Protein AF-A0A1X7TWI1-F1 (afdb_monomer)

Mean predicted aligned error: 17.38 Å

Foldseek 3Di:
DPDDDDDDDDDDDPVCPQADPQDVVCCVVVVDHDPDHDDPDPDPVVVCVVVCVVCVVQQFPCVCLVVLVPDPDDPVSSVVVNVVSSVVRGPDDPVRVVCVVVVHDPDDDPDDDFDWPPDDPVPDDDPDPDDPVVVVVVCVVDVVDDDPPDDPDTDGD

Secondary structure (DSSP, 8-state):
-PPP---------TTTTT---S-HHHHHHH-S----------SHHHHHHHHHHHTTS-----TTHHHHHHSSS-HHHHHHHHHHHHHHHS---HHHHHHHHHT--S---SS--PPP--S-TTT-----SS-HHHHHHHHHH-TT------TT-----

Solvent-accessible surface area (backbone atoms only — not comparable to full-atom values): 10585 Å² total; per-residue (Å²): 133,84,81,79,84,77,84,79,81,80,83,73,52,90,87,41,75,80,53,62,72,70,41,63,69,57,38,68,74,68,72,51,78,59,98,61,74,83,76,92,68,89,46,72,68,50,53,52,52,52,49,52,60,74,42,57,84,62,73,44,79,57,86,60,51,64,56,53,69,70,44,91,65,58,68,68,61,36,53,50,51,52,52,51,49,59,60,72,21,48,98,63,54,74,67,59,49,51,30,59,76,73,67,46,74,94,73,78,71,98,62,88,81,68,81,69,85,81,59,57,80,95,68,55,79,77,88,62,96,58,58,68,71,59,53,53,50,49,42,72,75,35,84,85,60,71,79,81,82,48,98,82,68,79,71,83,114

Sequence (157 aa):
MKAEKRIHYFKQSEEEVRVNDYNPLLLLLWKANIDVSFTSECSLALANYVSGYVTKAERGHMQDLWQDILDDRGIYSKLFRIGIRCLDSQPIGLYETCDILLGEPLCRKSREVAWINVEMPHKKKQNLTKKLSEVEEIAANDPSIENFFEEGFVTHF

pLDDT: mean 75.16, std 11.56, range [40.81, 94.0]

Radius of gyration: 29.22 Å; Cα contacts (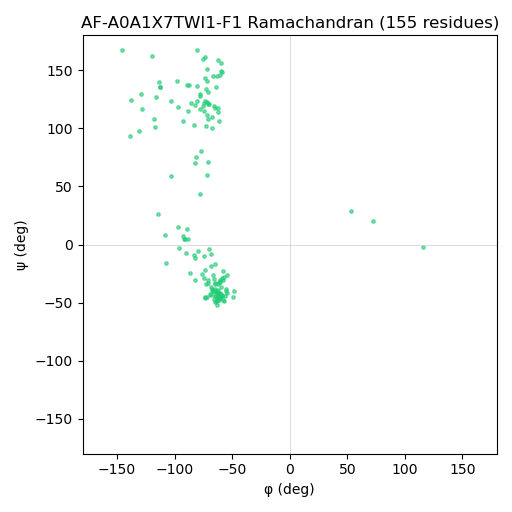8 Å, |Δi|>4): 62; chains: 1; bounding box: 69×54×76 Å

Organism: Amphimedon queenslandica (NCBI:txid400682)

Structure (mmCIF, N/CA/C/O backbone):
data_AF-A0A1X7TWI1-F1
#
_entry.id   AF-A0A1X7TWI1-F1
#
loop_
_atom_site.group_PDB
_atom_site.id
_atom_site.type_symbol
_atom_site.label_atom_id
_atom_site.label_alt_id
_atom_site.label_comp_id
_atom_site.label_asym_id
_atom_site.label_entity_id
_atom_site.label_seq_id
_atom_site.pdbx_PDB_ins_code
_atom_site.Cartn_x
_atom_site.Cartn_y
_atom_site.Cartn_z
_atom_site.occupancy
_atom_site.B_iso_or_equiv
_atom_site.auth_seq_id
_atom_site.auth_comp_id
_atom_site.auth_asym_id
_atom_site.auth_atom_id
_atom_site.pdbx_PDB_model_num
ATOM 1 N N . MET A 1 1 ? -43.106 -25.002 -0.731 1.00 40.81 1 MET A N 1
ATOM 2 C CA . MET A 1 1 ? -41.760 -25.349 -0.224 1.00 40.81 1 MET A CA 1
ATOM 3 C C . MET A 1 1 ? -40.724 -24.703 -1.133 1.00 40.81 1 MET A C 1
ATOM 5 O O . MET A 1 1 ? -40.702 -25.026 -2.312 1.00 40.81 1 MET A O 1
ATOM 9 N N . LYS A 1 2 ? -39.935 -23.740 -0.636 1.00 42.78 2 LYS A N 1
ATOM 10 C CA . LYS A 1 2 ? -38.777 -23.207 -1.376 1.00 42.78 2 LYS A CA 1
ATOM 11 C C . LYS A 1 2 ? -37.682 -24.274 -1.326 1.00 42.78 2 LYS A C 1
ATOM 13 O O . LYS A 1 2 ? -37.327 -24.701 -0.235 1.00 42.78 2 LYS A O 1
ATOM 18 N N . ALA A 1 3 ? -37.197 -24.722 -2.481 1.00 51.16 3 ALA A N 1
ATOM 19 C CA . ALA A 1 3 ? -36.071 -25.644 -2.543 1.00 51.16 3 ALA A CA 1
ATOM 20 C C . ALA A 1 3 ? -34.820 -24.941 -1.995 1.00 51.16 3 ALA A C 1
ATOM 22 O O . ALA A 1 3 ? -34.394 -23.918 -2.537 1.00 51.16 3 ALA A O 1
ATOM 23 N N . GLU A 1 4 ? -34.260 -25.463 -0.906 1.00 56.03 4 GLU A N 1
ATOM 24 C CA . GLU A 1 4 ? -32.944 -25.054 -0.424 1.00 56.03 4 GLU A CA 1
ATOM 25 C C . GLU A 1 4 ? -31.913 -25.395 -1.503 1.00 56.03 4 GLU A C 1
ATOM 27 O O . GLU A 1 4 ? -31.741 -26.556 -1.883 1.00 56.03 4 GLU A O 1
ATOM 32 N N . LYS A 1 5 ? -31.243 -24.372 -2.040 1.00 53.50 5 LYS A N 1
ATOM 33 C CA . LYS A 1 5 ? -30.136 -24.562 -2.978 1.00 53.50 5 LYS A CA 1
ATOM 34 C C . LYS A 1 5 ? -28.973 -25.194 -2.213 1.00 53.50 5 LYS A C 1
ATOM 36 O O . LYS A 1 5 ? -28.254 -24.498 -1.503 1.00 53.50 5 LYS A O 1
ATOM 41 N N . ARG A 1 6 ? -28.787 -26.508 -2.348 1.00 56.66 6 ARG A N 1
ATOM 42 C CA . ARG A 1 6 ?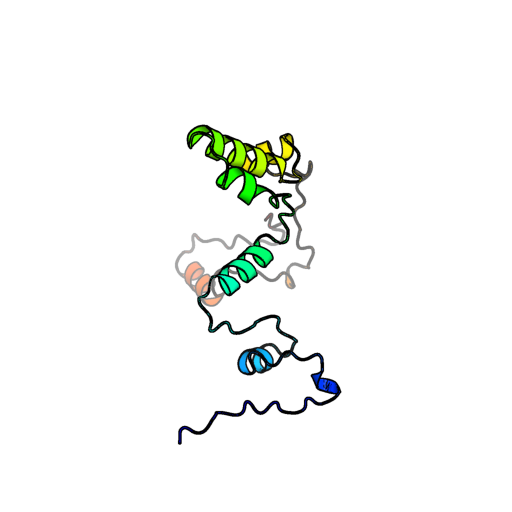 -27.566 -27.181 -1.891 1.00 56.66 6 ARG A CA 1
ATOM 43 C C . ARG A 1 6 ? -26.416 -26.793 -2.812 1.00 56.66 6 ARG A C 1
ATOM 45 O O . ARG A 1 6 ? -26.478 -27.019 -4.018 1.00 56.66 6 ARG A O 1
ATOM 52 N N . ILE A 1 7 ? -25.383 -26.195 -2.233 1.00 57.28 7 ILE A N 1
ATOM 53 C CA . ILE A 1 7 ? -24.132 -25.895 -2.925 1.00 57.28 7 ILE A CA 1
ATOM 54 C C . ILE A 1 7 ? -23.420 -27.235 -3.133 1.00 57.28 7 ILE A C 1
ATOM 56 O O . ILE A 1 7 ? -23.029 -27.893 -2.170 1.00 57.28 7 ILE A O 1
ATOM 60 N N . HIS A 1 8 ? -23.327 -27.679 -4.385 1.00 52.28 8 HIS A N 1
ATOM 61 C CA . HIS A 1 8 ? -22.569 -28.870 -4.752 1.00 52.28 8 HIS A CA 1
ATOM 62 C C . HIS A 1 8 ? -21.122 -28.464 -5.028 1.00 52.28 8 HIS A C 1
ATOM 64 O O . HIS A 1 8 ? -20.857 -27.742 -5.984 1.00 52.28 8 HIS A O 1
ATOM 70 N N . TYR A 1 9 ? -20.194 -28.939 -4.199 1.00 58.91 9 TYR A N 1
ATOM 71 C CA . TYR A 1 9 ? -18.763 -28.831 -4.469 1.00 58.91 9 TYR A CA 1
ATOM 72 C C . TYR A 1 9 ? -18.342 -30.016 -5.343 1.00 58.91 9 TYR A C 1
ATOM 74 O O . TYR A 1 9 ? -18.556 -31.171 -4.967 1.00 58.91 9 TYR A O 1
ATOM 82 N N . PHE A 1 10 ? -17.779 -29.743 -6.521 1.00 62.22 10 PHE A N 1
ATOM 83 C CA . PHE A 1 10 ? -17.144 -30.775 -7.339 1.00 62.22 10 PHE A CA 1
ATOM 84 C C . PHE A 1 10 ? -15.831 -31.209 -6.681 1.00 62.22 10 PHE A C 1
ATOM 86 O O . PHE A 1 10 ? -15.101 -30.395 -6.118 1.00 62.22 10 PHE A O 1
ATOM 93 N N . LYS A 1 11 ? -15.540 -32.511 -6.718 1.00 67.75 11 LYS A N 1
ATOM 94 C CA . LYS A 1 11 ? -14.295 -33.057 -6.175 1.00 67.75 11 LYS A CA 1
ATOM 95 C C . LYS A 1 11 ? -13.150 -32.704 -7.131 1.00 67.75 11 LYS A C 1
ATOM 97 O O . LYS A 1 11 ? -13.159 -33.183 -8.261 1.00 67.75 11 LYS A O 1
ATOM 102 N N . GLN A 1 12 ? -12.203 -31.887 -6.674 1.00 71.31 12 GLN A N 1
ATOM 103 C CA . GLN A 1 12 ? -10.983 -31.556 -7.420 1.00 71.31 12 GLN A CA 1
ATOM 104 C C . GLN A 1 12 ? -10.126 -32.813 -7.640 1.00 71.31 12 GLN A C 1
ATOM 106 O O . GLN A 1 12 ? -10.088 -33.701 -6.777 1.00 71.31 12 GLN A O 1
ATOM 111 N N . SER A 1 13 ? -9.453 -32.899 -8.789 1.00 79.44 13 SER A N 1
ATOM 112 C CA . SER A 1 13 ? -8.429 -33.923 -9.033 1.00 79.44 13 SER A CA 1
ATOM 113 C C . SER A 1 13 ? -7.140 -33.620 -8.251 1.00 79.44 13 SER A C 1
ATOM 115 O O . SER A 1 13 ? -6.925 -32.490 -7.813 1.00 79.44 13 SER A O 1
ATOM 117 N N . GLU A 1 14 ? -6.261 -34.613 -8.062 1.00 80.69 14 GLU A N 1
ATOM 118 C CA . GLU A 1 14 ? -4.983 -34.421 -7.345 1.00 80.69 14 GLU A CA 1
ATOM 119 C C . GLU A 1 14 ? -4.085 -33.359 -8.005 1.00 80.69 14 GLU A C 1
ATOM 121 O O . GLU A 1 14 ? -3.333 -32.662 -7.325 1.00 80.69 14 GLU A O 1
ATOM 126 N N . GLU A 1 15 ? -4.211 -33.194 -9.322 1.00 79.94 15 GLU A N 1
ATOM 127 C CA . GLU A 1 15 ? -3.476 -32.214 -10.125 1.00 79.94 15 GLU A CA 1
ATOM 128 C C . GLU A 1 15 ? -4.024 -30.784 -9.946 1.00 79.94 15 GLU A C 1
ATOM 130 O O . GLU A 1 15 ? -3.288 -29.807 -10.090 1.00 79.94 15 GLU A O 1
ATOM 135 N N . GLU A 1 16 ? -5.298 -30.650 -9.570 1.00 73.00 16 GLU A N 1
ATOM 136 C CA . GLU A 1 16 ? -6.015 -29.374 -9.443 1.00 73.00 16 GLU A CA 1
ATOM 137 C C . GLU A 1 16 ? -6.030 -28.815 -8.016 1.00 73.00 16 GLU A C 1
ATOM 139 O O . GLU A 1 16 ? -6.487 -27.697 -7.807 1.00 73.00 16 GLU A O 1
ATOM 144 N N . 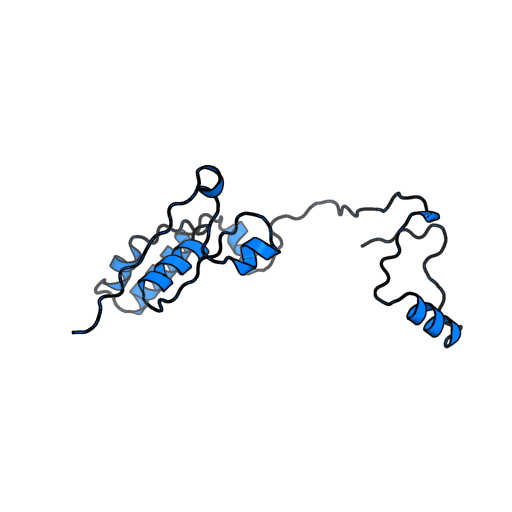VAL A 1 17 ? -5.469 -29.529 -7.033 1.00 77.44 17 VAL A N 1
ATOM 145 C CA . VAL A 1 17 ? -5.448 -29.114 -5.611 1.00 77.44 17 VAL A CA 1
ATOM 146 C C . VAL A 1 17 ? -4.848 -27.716 -5.401 1.00 77.44 17 VAL A C 1
ATOM 148 O O . VAL A 1 17 ? -5.143 -27.043 -4.414 1.00 77.44 17 VAL A O 1
ATOM 151 N N . ARG A 1 18 ? -3.969 -27.273 -6.307 1.00 74.00 18 ARG A N 1
ATOM 152 C CA . ARG A 1 18 ? -3.299 -25.962 -6.245 1.00 74.00 18 ARG A CA 1
ATOM 153 C C . ARG A 1 18 ? -3.793 -24.971 -7.298 1.00 74.00 18 ARG A C 1
ATOM 155 O O . ARG A 1 18 ? -3.182 -23.914 -7.447 1.00 74.00 18 ARG A O 1
ATOM 162 N N . VAL A 1 19 ? -4.848 -25.311 -8.033 1.00 75.06 19 VAL A N 1
ATOM 163 C CA . VAL A 1 19 ? -5.456 -24.440 -9.038 1.00 75.06 19 VAL A CA 1
ATOM 164 C C . VAL A 1 19 ? -6.643 -23.734 -8.404 1.00 75.06 19 VAL A C 1
ATOM 166 O O . VAL A 1 19 ? -7.595 -24.361 -7.951 1.00 75.06 19 VAL A O 1
ATOM 169 N N . ASN A 1 20 ? -6.571 -22.410 -8.357 1.00 75.19 20 ASN A N 1
ATOM 170 C CA . ASN A 1 20 ? -7.649 -21.576 -7.865 1.00 75.19 20 ASN A CA 1
ATOM 171 C C . ASN A 1 20 ? -8.748 -21.434 -8.929 1.00 75.19 20 ASN A C 1
ATOM 173 O O . ASN A 1 20 ? -8.490 -20.849 -9.975 1.00 75.19 20 ASN A O 1
ATOM 177 N N . ASP A 1 21 ? -9.961 -21.922 -8.667 1.00 72.88 21 ASP A N 1
ATOM 178 C CA . ASP A 1 21 ? -11.074 -21.993 -9.623 1.00 72.88 21 ASP A CA 1
ATOM 179 C C . ASP A 1 21 ? -12.026 -20.778 -9.606 1.00 72.88 21 ASP A C 1
ATOM 181 O O . ASP A 1 21 ? -13.025 -20.772 -10.330 1.00 72.88 21 ASP A O 1
ATOM 185 N N . TYR A 1 22 ? -11.715 -19.709 -8.858 1.00 73.94 22 TYR A N 1
ATOM 186 C CA . TYR A 1 22 ? -12.615 -18.552 -8.714 1.00 73.94 22 TYR A CA 1
ATOM 187 C C . TYR A 1 22 ? -12.997 -17.859 -10.030 1.00 73.94 22 TYR A C 1
ATOM 189 O O . TYR A 1 22 ? -14.087 -17.289 -10.122 1.00 73.94 22 TYR A O 1
ATOM 197 N N . ASN A 1 23 ? -12.125 -17.865 -11.045 1.00 81.69 23 ASN A N 1
ATOM 198 C CA . ASN A 1 23 ? -12.421 -17.258 -12.342 1.00 81.69 23 ASN A CA 1
ATOM 199 C C . ASN A 1 23 ? -11.926 -18.128 -13.515 1.00 81.69 23 ASN A C 1
ATOM 201 O O . ASN A 1 23 ? -10.785 -17.974 -13.963 1.00 81.69 23 ASN A O 1
ATOM 205 N N . PRO A 1 24 ? -12.784 -19.006 -14.066 1.00 82.38 24 PRO A N 1
ATOM 206 C CA . PRO A 1 24 ? -12.389 -19.943 -15.116 1.00 82.38 24 PRO A CA 1
ATOM 207 C C . PRO A 1 24 ? -11.998 -19.256 -16.432 1.00 82.38 24 PRO A C 1
ATOM 209 O O . PRO A 1 24 ? -11.144 -19.766 -17.155 1.00 82.38 24 PRO A O 1
ATOM 212 N N . LEU A 1 25 ? -12.569 -18.084 -16.743 1.00 85.88 25 LEU A N 1
ATOM 213 C CA . LEU A 1 25 ? -12.200 -17.322 -17.943 1.00 85.88 25 LEU A CA 1
ATOM 214 C C . LEU A 1 25 ? -10.781 -16.759 -17.829 1.00 85.88 25 LEU A C 1
ATOM 216 O O . LEU A 1 25 ? -10.002 -16.856 -18.778 1.00 85.88 25 LEU A O 1
ATOM 220 N N . LEU A 1 26 ? -10.432 -16.205 -16.664 1.00 85.12 26 LEU A N 1
ATOM 221 C CA . LEU A 1 26 ? -9.082 -15.704 -16.412 1.00 85.12 26 LEU A CA 1
ATOM 222 C C . LEU A 1 26 ? -8.061 -16.839 -16.363 1.00 85.12 26 LEU A C 1
ATOM 224 O O . LEU A 1 26 ? -6.994 -16.692 -16.947 1.00 85.12 26 LEU A O 1
ATOM 228 N N . LEU A 1 27 ? -8.389 -17.981 -15.753 1.00 85.12 27 LEU A N 1
ATOM 229 C CA . LEU A 1 27 ? -7.523 -19.165 -15.777 1.00 85.12 27 LEU A CA 1
ATOM 230 C C . LEU A 1 27 ? -7.253 -19.648 -17.204 1.00 85.12 27 LEU A C 1
ATOM 232 O O . LEU A 1 27 ? -6.107 -19.938 -17.543 1.00 85.12 27 LEU A O 1
ATOM 236 N N . LEU A 1 28 ? -8.285 -19.702 -18.055 1.00 87.25 28 LEU A N 1
ATOM 237 C CA . LEU A 1 28 ? -8.151 -20.141 -19.445 1.00 87.25 28 LEU A CA 1
ATOM 238 C C . LEU A 1 28 ? -7.265 -19.195 -20.268 1.00 87.25 28 LEU A C 1
ATOM 240 O O . LEU A 1 28 ? -6.465 -19.654 -21.086 1.00 87.25 28 LEU A O 1
ATOM 244 N N . LEU A 1 29 ? -7.406 -17.884 -20.050 1.00 89.25 29 LEU A N 1
ATOM 245 C CA . LEU A 1 29 ? -6.625 -16.859 -20.739 1.00 89.25 29 LEU A CA 1
ATOM 246 C C . LEU A 1 29 ? -5.173 -16.799 -20.235 1.00 89.25 29 LEU A C 1
ATOM 248 O O . LEU A 1 29 ? -4.249 -16.718 -21.040 1.00 89.25 29 LEU A O 1
ATOM 252 N N . TRP A 1 30 ? -4.978 -16.838 -18.915 1.00 88.75 30 TRP A N 1
ATOM 253 C CA . TRP A 1 30 ? -3.685 -16.651 -18.249 1.00 88.75 30 TRP A CA 1
ATOM 254 C C . TRP A 1 30 ? -2.837 -17.930 -18.215 1.00 88.75 30 TRP A C 1
ATOM 256 O O . TRP A 1 30 ? -1.612 -17.855 -18.254 1.00 88.75 30 TRP A O 1
ATOM 266 N N . LYS A 1 31 ? -3.478 -19.109 -18.171 1.00 86.56 31 LYS A N 1
ATOM 267 C CA . LYS A 1 31 ? -2.844 -20.441 -18.079 1.00 86.56 31 LYS A CA 1
ATOM 268 C C . LYS A 1 31 ? -1.852 -20.594 -16.918 1.00 86.56 31 LYS A C 1
ATOM 270 O O . LYS A 1 31 ? -0.913 -21.383 -16.990 1.00 86.56 31 LYS A O 1
ATOM 275 N N . ALA A 1 32 ? -2.077 -19.859 -15.837 1.00 82.69 32 ALA A N 1
ATOM 276 C CA . ALA A 1 32 ? -1.346 -19.981 -14.583 1.00 82.69 32 ALA A CA 1
ATOM 277 C C . ALA A 1 32 ? -2.287 -19.699 -13.405 1.00 82.69 32 ALA A C 1
ATOM 279 O O . ALA A 1 32 ? -3.409 -19.226 -13.596 1.00 82.69 32 ALA A O 1
ATOM 280 N N . ASN A 1 33 ? -1.846 -20.014 -12.186 1.00 83.19 33 ASN A N 1
ATOM 281 C CA . ASN A 1 33 ? -2.656 -19.779 -10.997 1.00 83.19 33 ASN A CA 1
ATOM 282 C C . ASN A 1 33 ? -2.891 -18.272 -10.803 1.00 83.19 33 ASN A C 1
ATOM 284 O O . ASN A 1 33 ? -1.959 -17.476 -10.941 1.00 83.19 33 ASN A O 1
ATOM 288 N N . ILE A 1 34 ? -4.127 -17.896 -10.490 1.00 83.00 34 ILE A N 1
ATOM 289 C CA . ILE A 1 34 ? -4.535 -16.504 -10.287 1.00 83.00 34 ILE A CA 1
ATOM 290 C C . ILE A 1 34 ? -4.914 -16.290 -8.825 1.00 83.00 34 ILE A C 1
ATOM 292 O O . ILE A 1 34 ? -5.573 -17.130 -8.215 1.00 83.00 34 ILE A O 1
ATOM 296 N N . ASP A 1 35 ? -4.520 -15.150 -8.267 1.00 79.00 35 ASP A N 1
ATOM 297 C CA . ASP A 1 35 ? -4.926 -14.721 -6.924 1.00 79.00 35 ASP A CA 1
ATOM 298 C C . ASP A 1 35 ? -6.004 -13.635 -7.041 1.00 79.00 35 ASP A C 1
ATOM 300 O O . ASP A 1 35 ? -5.819 -12.476 -6.677 1.00 79.00 35 ASP A O 1
ATOM 304 N N . VAL A 1 36 ? -7.111 -13.996 -7.697 1.00 77.69 36 VAL A N 1
ATOM 305 C CA . VAL A 1 36 ? -8.254 -13.112 -7.944 1.00 77.69 36 VAL A CA 1
ATOM 306 C C . VAL A 1 36 ? -9.508 -13.824 -7.468 1.00 77.69 36 VAL A C 1
ATOM 308 O O . VAL A 1 36 ? -9.884 -14.858 -8.016 1.00 77.69 36 VAL A O 1
ATOM 311 N N . SER A 1 37 ? -10.164 -13.247 -6.470 1.00 75.38 37 SER A N 1
ATOM 312 C CA . SER A 1 37 ? -11.380 -13.790 -5.868 1.00 75.38 37 SER A CA 1
ATOM 313 C C . SER A 1 37 ? -12.553 -12.871 -6.180 1.00 75.38 37 SER A C 1
ATOM 315 O O . SER A 1 37 ? -12.434 -11.648 -6.081 1.00 75.38 37 SER A O 1
ATOM 317 N N . PHE A 1 38 ? -13.693 -13.443 -6.573 1.00 75.69 38 PHE A N 1
ATOM 318 C CA . PHE A 1 38 ? -14.917 -12.662 -6.705 1.00 75.69 38 PHE A CA 1
ATOM 319 C C . PHE A 1 38 ? -15.450 -12.302 -5.322 1.00 75.69 38 PHE A C 1
ATOM 321 O O . PHE A 1 38 ? -15.589 -13.160 -4.451 1.00 75.69 38 PHE A O 1
ATOM 328 N N . THR A 1 39 ? -15.817 -11.039 -5.161 1.00 74.31 39 THR A N 1
ATOM 329 C CA . THR A 1 39 ? -16.378 -10.534 -3.921 1.00 74.31 39 THR A CA 1
ATOM 330 C C . THR A 1 39 ? -17.790 -10.027 -4.177 1.00 74.31 39 THR A C 1
ATOM 332 O O . THR A 1 39 ? -17.977 -8.984 -4.797 1.00 74.31 39 THR A O 1
ATOM 335 N N . SER A 1 40 ? -18.796 -10.761 -3.698 1.00 74.25 40 SER A N 1
ATOM 336 C CA . SER A 1 40 ? -20.214 -10.377 -3.815 1.00 74.25 40 SER A CA 1
ATOM 337 C C . SER A 1 40 ? -20.739 -9.547 -2.646 1.00 74.25 40 SER A C 1
ATOM 339 O O . SER A 1 40 ? -21.902 -9.152 -2.640 1.00 74.25 40 SER A O 1
ATOM 341 N N . GLU A 1 41 ? -19.934 -9.381 -1.603 1.00 77.62 41 GLU A N 1
ATOM 342 C CA . GLU A 1 41 ? -20.351 -8.801 -0.332 1.00 77.62 41 GLU A CA 1
ATOM 343 C C . GLU A 1 41 ? -19.978 -7.312 -0.277 1.00 77.62 41 GLU A C 1
ATOM 345 O O . GLU A 1 41 ? -18.910 -6.934 -0.729 1.00 77.62 41 GLU A O 1
ATOM 350 N N . CYS A 1 42 ? -20.829 -6.450 0.282 1.00 79.88 42 CYS A N 1
ATOM 351 C CA . CYS A 1 42 ? -20.501 -5.033 0.535 1.00 79.88 42 CYS A CA 1
ATOM 352 C C . CYS A 1 42 ? -20.462 -4.718 2.038 1.00 79.88 42 CYS A C 1
ATOM 354 O O . CYS A 1 42 ? -20.754 -3.600 2.459 1.00 79.88 42 CYS A O 1
ATOM 356 N N . SER A 1 43 ? -20.180 -5.720 2.868 1.00 85.50 43 SER A N 1
ATOM 357 C CA . SER A 1 43 ? -20.194 -5.575 4.319 1.00 85.50 43 SER A CA 1
ATOM 358 C C . SER A 1 43 ? -18.910 -4.934 4.846 1.00 85.50 43 SER A C 1
ATOM 360 O O . SER A 1 43 ? -17.878 -4.862 4.173 1.00 85.50 43 SER A O 1
ATOM 362 N N . LEU A 1 44 ? -18.962 -4.539 6.118 1.00 81.00 44 LEU A N 1
ATOM 363 C CA . LEU A 1 44 ? -17.787 -4.116 6.876 1.00 81.00 44 LEU A CA 1
ATOM 364 C C . LEU A 1 44 ? -16.696 -5.203 6.915 1.00 81.00 44 LEU A C 1
ATOM 366 O O . LEU A 1 44 ? -15.516 -4.873 6.999 1.00 81.00 44 LEU A O 1
ATOM 370 N N . ALA A 1 45 ? -17.063 -6.487 6.820 1.00 81.62 45 ALA A N 1
ATOM 371 C CA . ALA A 1 45 ? -16.096 -7.580 6.802 1.00 81.62 45 ALA A CA 1
ATOM 372 C C . ALA A 1 45 ? -15.224 -7.537 5.541 1.00 81.62 45 ALA A C 1
ATOM 374 O O . ALA A 1 45 ? -14.007 -7.697 5.645 1.00 81.62 45 ALA A O 1
ATOM 375 N N . LEU A 1 46 ? -15.814 -7.230 4.378 1.00 85.81 46 LEU A N 1
ATOM 376 C CA . LEU A 1 46 ? -15.031 -7.012 3.167 1.00 85.81 46 LEU A CA 1
ATOM 377 C C . LEU A 1 46 ? -14.111 -5.801 3.316 1.00 85.81 46 LEU A C 1
ATOM 379 O O . LEU A 1 46 ? -12.930 -5.895 2.990 1.00 85.81 46 LEU A O 1
ATOM 383 N N . ALA A 1 47 ? -14.650 -4.671 3.778 1.00 86.50 47 ALA A N 1
ATOM 384 C CA . ALA A 1 47 ? -13.868 -3.448 3.922 1.00 86.50 47 ALA A CA 1
ATOM 385 C C . ALA A 1 47 ? -12.640 -3.689 4.811 1.00 86.50 47 ALA A C 1
ATOM 387 O O . ALA A 1 47 ? -11.535 -3.336 4.412 1.00 86.50 47 ALA A O 1
ATOM 388 N N . ASN A 1 48 ? -12.822 -4.388 5.937 1.00 83.06 48 ASN A N 1
ATOM 389 C CA . ASN A 1 48 ? -11.740 -4.786 6.838 1.00 83.06 48 ASN A CA 1
ATOM 390 C C . ASN A 1 48 ? -10.729 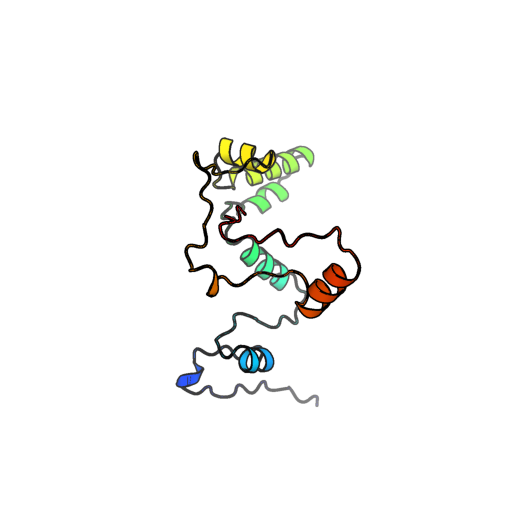-5.736 6.181 1.00 83.06 48 ASN A C 1
ATOM 392 O O . ASN A 1 48 ? -9.527 -5.609 6.410 1.00 83.06 48 ASN A O 1
ATOM 396 N N . TYR A 1 49 ? -11.195 -6.699 5.382 1.00 84.19 49 TYR A N 1
ATOM 397 C CA . TYR A 1 49 ? -10.313 -7.625 4.671 1.00 84.19 49 TYR A CA 1
ATOM 398 C C . TYR A 1 49 ? -9.448 -6.895 3.640 1.00 84.19 49 TYR A C 1
ATOM 400 O O . TYR A 1 49 ? -8.228 -7.052 3.634 1.00 84.19 49 TYR A O 1
ATOM 408 N N . VAL A 1 50 ? -10.073 -6.067 2.796 1.00 85.38 50 VAL A N 1
ATOM 409 C CA . VAL A 1 50 ? -9.384 -5.296 1.755 1.00 85.38 50 VAL A CA 1
ATOM 410 C C . VAL A 1 50 ? -8.424 -4.301 2.389 1.00 85.38 50 VAL A C 1
ATOM 412 O O . VAL A 1 50 ? -7.258 -4.270 2.003 1.00 85.38 50 VAL A O 1
ATOM 415 N N . SER A 1 51 ? -8.874 -3.532 3.386 1.00 83.81 51 SER A N 1
ATOM 416 C CA . SER A 1 51 ? -8.012 -2.572 4.072 1.00 83.81 51 SER A CA 1
ATOM 417 C C . SER A 1 51 ? -6.832 -3.278 4.727 1.00 83.81 51 SER A C 1
ATOM 419 O O . SER A 1 51 ? -5.705 -2.865 4.505 1.00 83.81 51 SER A O 1
ATOM 421 N N . GLY A 1 52 ? -7.056 -4.392 5.432 1.00 82.25 52 GLY A N 1
ATOM 422 C CA . GLY A 1 52 ? -5.981 -5.162 6.058 1.00 82.25 52 GLY A CA 1
ATOM 423 C C . GLY A 1 52 ? -4.968 -5.728 5.059 1.00 82.25 52 GLY A C 1
ATOM 424 O O . GLY A 1 52 ? -3.786 -5.834 5.383 1.00 82.25 52 GLY A O 1
ATOM 425 N N . TYR A 1 53 ? -5.399 -6.069 3.841 1.00 83.31 53 TYR A N 1
ATOM 426 C CA . TYR A 1 53 ? -4.492 -6.493 2.774 1.00 83.31 53 TYR A CA 1
ATOM 427 C C . TYR A 1 53 ? -3.694 -5.331 2.181 1.00 83.31 53 TYR A C 1
ATOM 429 O O . TYR A 1 53 ? -2.480 -5.452 2.020 1.00 83.31 53 TYR A O 1
ATOM 437 N N . VAL A 1 54 ? -4.355 -4.210 1.880 1.00 82.50 54 VAL A N 1
ATOM 438 C CA . VAL A 1 54 ? -3.714 -3.006 1.326 1.00 82.50 54 VAL A CA 1
ATOM 439 C C . VAL A 1 54 ? -2.696 -2.439 2.315 1.00 82.50 54 VAL A C 1
ATOM 441 O O . VAL A 1 54 ? -1.572 -2.127 1.932 1.00 82.50 54 VAL A O 1
ATOM 444 N N . THR A 1 55 ? -3.040 -2.400 3.601 1.00 77.94 55 THR A N 1
ATOM 445 C CA . THR A 1 55 ? -2.172 -1.889 4.668 1.00 77.94 55 THR A CA 1
ATOM 446 C C . THR A 1 55 ? -1.271 -2.975 5.267 1.00 77.94 55 THR A C 1
ATOM 448 O O . THR A 1 55 ? -0.660 -2.765 6.308 1.00 77.94 55 THR A O 1
ATOM 451 N N . LYS A 1 56 ? -1.140 -4.158 4.645 1.00 80.31 56 LYS A N 1
ATOM 452 C CA . LYS A 1 56 ? -0.330 -5.271 5.187 1.00 80.31 56 LYS A CA 1
ATOM 453 C C . LYS A 1 56 ? 1.152 -4.914 5.352 1.00 80.31 56 LYS A C 1
ATOM 455 O O . LYS A 1 56 ? 1.824 -5.453 6.235 1.00 80.31 56 LYS A O 1
ATOM 460 N N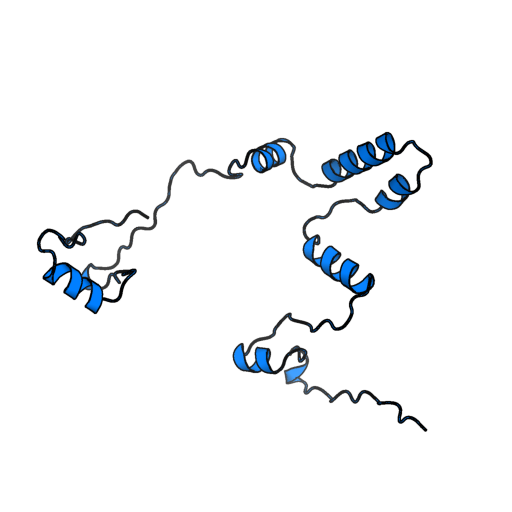 . ALA A 1 57 ? 1.666 -4.048 4.478 1.00 69.88 57 ALA A N 1
ATOM 461 C CA . ALA A 1 57 ? 3.029 -3.519 4.556 1.00 69.88 57 ALA A CA 1
ATOM 462 C C . ALA A 1 57 ? 3.176 -2.470 5.671 1.00 69.88 57 ALA A C 1
ATOM 464 O O . ALA A 1 57 ? 4.237 -2.352 6.282 1.00 69.88 57 ALA A O 1
ATOM 465 N N . GLU A 1 58 ? 2.092 -1.766 5.983 1.00 68.44 58 GLU A N 1
ATOM 466 C CA . GLU A 1 58 ? 2.004 -0.783 7.053 1.00 68.44 58 GLU A CA 1
ATOM 467 C C . GLU A 1 58 ? 1.780 -1.520 8.378 1.00 68.44 58 GLU A C 1
ATOM 469 O O . GLU A 1 58 ? 0.681 -1.575 8.928 1.00 68.44 58 GLU A O 1
ATOM 474 N N . ARG A 1 59 ? 2.840 -2.145 8.906 1.00 60.16 59 ARG A N 1
ATOM 475 C CA . ARG A 1 59 ? 2.831 -2.743 10.252 1.00 60.16 59 ARG A CA 1
ATOM 476 C C . ARG A 1 59 ? 2.844 -1.655 11.330 1.00 60.16 59 ARG A C 1
ATOM 478 O O . ARG A 1 59 ? 3.755 -1.600 12.147 1.00 60.16 59 ARG A O 1
ATOM 485 N N . GLY A 1 60 ? 1.830 -0.799 11.331 1.00 61.97 60 GLY A N 1
ATOM 486 C CA . GLY A 1 60 ? 1.595 0.162 12.391 1.00 61.97 60 GLY A CA 1
ATOM 487 C C . GLY A 1 60 ? 0.959 -0.507 13.604 1.00 61.97 60 GLY A C 1
ATOM 488 O O . GLY A 1 60 ? -0.046 -1.211 13.489 1.00 61.97 60 GLY A O 1
ATOM 489 N N . HIS A 1 61 ? 1.521 -0.291 14.794 1.00 61.28 61 HIS A N 1
ATOM 490 C CA . HIS A 1 61 ? 0.895 -0.673 16.063 1.00 61.28 61 HIS A CA 1
ATOM 491 C C . HIS A 1 61 ? -0.311 0.235 16.375 1.00 61.28 61 HIS A C 1
ATOM 493 O O . HIS A 1 61 ? -0.280 1.066 17.276 1.00 61.28 61 HIS A O 1
ATOM 499 N N . MET A 1 62 ? -1.400 0.070 15.619 1.00 67.94 62 MET A N 1
ATOM 500 C CA . MET A 1 62 ? -2.662 0.807 15.800 1.00 67.94 62 MET A CA 1
ATOM 501 C C . MET A 1 62 ? -3.709 0.021 16.609 1.00 67.94 62 MET A C 1
ATOM 503 O O . MET A 1 62 ? -4.886 0.370 16.617 1.00 67.94 62 MET A O 1
ATOM 507 N N . GLN A 1 63 ? -3.301 -1.047 17.299 1.00 69.06 63 GLN A N 1
ATOM 508 C CA . GLN A 1 63 ? -4.206 -1.943 18.035 1.00 69.06 63 GLN A CA 1
ATOM 509 C C . GLN A 1 63 ? -4.989 -1.211 19.140 1.00 69.06 63 GLN A C 1
ATOM 511 O O . GLN A 1 63 ? -6.156 -1.525 19.372 1.00 69.06 63 GLN A O 1
ATOM 516 N N . ASP A 1 64 ? -4.403 -0.168 19.734 1.00 72.88 64 ASP A N 1
ATOM 517 C CA . ASP A 1 64 ? -5.051 0.633 20.781 1.00 72.88 64 ASP A CA 1
ATOM 518 C C . ASP A 1 64 ? -5.826 1.850 20.249 1.00 72.88 64 ASP A C 1
ATOM 520 O O . ASP A 1 64 ? -6.324 2.647 21.045 1.00 72.88 64 ASP A O 1
ATOM 524 N N . LEU A 1 65 ? -5.940 2.038 18.926 1.00 79.81 65 LEU A N 1
ATOM 525 C CA . LEU A 1 65 ? -6.619 3.210 18.354 1.00 79.81 65 LEU A CA 1
ATOM 526 C C . LEU A 1 65 ? -8.050 3.348 18.894 1.00 79.81 65 LEU A C 1
ATOM 528 O O . LEU A 1 65 ? -8.512 4.447 19.198 1.00 79.81 65 LEU A O 1
ATOM 532 N N . TRP A 1 66 ? -8.732 2.216 19.076 1.00 81.31 66 TRP A N 1
ATOM 533 C CA . TRP A 1 66 ? -10.082 2.174 19.628 1.00 81.31 66 TRP A CA 1
ATOM 534 C C . TRP A 1 66 ? -10.160 2.708 21.058 1.00 81.31 66 TRP A C 1
ATOM 536 O O . TRP A 1 66 ? -11.146 3.358 21.394 1.00 81.31 66 TRP A O 1
ATOM 546 N N . GLN A 1 67 ? -9.127 2.509 21.883 1.00 83.50 67 GLN A N 1
ATOM 547 C CA . GLN A 1 67 ? -9.100 3.085 23.229 1.00 83.50 67 GLN A CA 1
ATOM 548 C C . GLN A 1 67 ? -8.995 4.611 23.181 1.00 83.50 67 GLN A C 1
ATOM 550 O O . GLN A 1 67 ? -9.672 5.297 23.939 1.00 83.50 67 GLN A O 1
ATOM 555 N N . ASP A 1 68 ? -8.214 5.152 22.245 1.00 82.00 68 ASP A N 1
ATOM 556 C CA . ASP A 1 68 ? -8.046 6.600 22.090 1.00 82.00 68 ASP A CA 1
ATOM 557 C C . ASP A 1 68 ? -9.314 7.280 21.538 1.00 82.00 68 ASP A C 1
ATOM 559 O O . ASP A 1 68 ? -9.602 8.427 21.891 1.00 82.00 68 ASP A O 1
ATOM 563 N N . ILE A 1 69 ? -10.093 6.569 20.715 1.00 84.69 69 ILE A N 1
ATOM 564 C CA . ILE A 1 69 ? -11.395 7.025 20.201 1.00 84.69 69 ILE A CA 1
ATOM 565 C C . ILE A 1 69 ? -12.455 7.023 21.314 1.00 84.69 69 ILE A C 1
ATOM 567 O O . ILE A 1 69 ? -13.212 7.993 21.449 1.00 84.69 69 ILE A O 1
ATOM 571 N N . LEU A 1 70 ? -12.498 5.948 22.108 1.00 86.69 70 LEU A N 1
ATOM 572 C CA . LEU A 1 70 ? -13.485 5.733 23.173 1.00 86.69 70 LEU A CA 1
ATOM 573 C C . LEU A 1 70 ? -13.176 6.490 24.475 1.00 86.69 70 LEU A C 1
ATOM 575 O O . LEU A 1 70 ? -14.000 6.476 25.381 1.00 86.69 70 LEU A O 1
ATOM 579 N N . ASP A 1 71 ? -12.027 7.158 24.570 1.00 87.06 71 ASP A N 1
ATOM 580 C CA . ASP A 1 71 ? -11.641 7.968 25.731 1.00 87.06 71 ASP A CA 1
ATOM 581 C C . ASP A 1 71 ? -12.645 9.114 26.004 1.00 87.06 71 ASP A C 1
ATOM 583 O O . ASP A 1 71 ? -13.301 9.589 25.085 1.00 87.06 71 ASP A O 1
ATOM 587 N N . ASP A 1 72 ? -12.743 9.634 27.225 1.00 87.69 72 ASP A N 1
ATOM 588 C CA . ASP A 1 72 ? -13.652 10.744 27.582 1.00 87.69 72 ASP A CA 1
ATOM 589 C C . ASP A 1 72 ? -13.036 12.144 27.372 1.00 87.69 72 ASP A C 1
ATOM 591 O O . ASP A 1 72 ? -13.643 13.174 27.675 1.00 87.69 72 ASP A O 1
ATOM 595 N N . ARG A 1 73 ? -11.820 12.225 26.819 1.00 87.81 73 ARG A N 1
ATOM 596 C CA . ARG A 1 73 ? -11.171 13.509 26.496 1.00 87.81 73 ARG A CA 1
ATOM 597 C C . ARG A 1 73 ? -11.932 14.340 25.455 1.00 87.81 73 ARG A C 1
ATOM 599 O O . ARG A 1 73 ? -12.652 13.832 24.602 1.00 87.81 73 ARG A O 1
ATOM 606 N N . GLY A 1 74 ? -11.670 15.649 25.447 1.00 94.00 74 GLY A N 1
ATOM 607 C CA . GLY A 1 74 ? -12.161 16.556 24.405 1.00 94.00 74 GLY A CA 1
ATOM 608 C C . GLY A 1 74 ? -11.689 16.162 22.996 1.00 94.00 74 GLY A C 1
ATOM 609 O O . GLY A 1 74 ? -10.582 15.649 22.819 1.00 94.00 74 GLY A O 1
ATOM 610 N N . ILE A 1 75 ? -12.515 16.447 21.982 1.00 92.69 75 ILE A N 1
ATOM 611 C CA . ILE A 1 75 ? -12.321 15.968 20.601 1.00 92.69 75 ILE A CA 1
ATOM 612 C C . ILE A 1 75 ? -10.960 16.337 19.999 1.00 92.69 75 ILE A C 1
ATOM 614 O O . ILE A 1 75 ? -10.320 15.495 19.375 1.00 92.69 75 ILE A O 1
ATOM 618 N N . TYR A 1 76 ? -10.468 17.551 20.260 1.00 92.56 76 TYR A N 1
ATOM 619 C CA . TYR A 1 76 ? -9.149 17.995 19.802 1.00 92.56 76 TYR A CA 1
ATOM 620 C C . TYR A 1 76 ? -8.018 17.132 20.365 1.00 92.56 76 TYR A C 1
ATOM 622 O O . TYR A 1 76 ? -7.103 16.756 19.638 1.00 92.56 76 TYR A O 1
ATOM 630 N N . SER A 1 77 ? -8.098 16.772 21.647 1.00 89.94 77 SER A N 1
ATOM 631 C CA . SER A 1 77 ? -7.085 15.939 22.297 1.00 89.94 77 SER A CA 1
ATOM 632 C C . SER A 1 77 ? -7.099 14.507 21.759 1.00 89.94 77 SER A C 1
ATOM 634 O O . SER A 1 77 ? -6.034 13.915 21.580 1.00 89.94 77 SER A O 1
ATOM 636 N N . LYS A 1 78 ? -8.285 13.968 21.438 1.00 91.06 78 LYS A N 1
ATOM 637 C CA . LYS A 1 78 ? -8.410 12.667 20.762 1.00 91.06 78 LYS A CA 1
ATOM 638 C C . LYS A 1 78 ? -7.773 12.698 19.377 1.00 91.06 78 LYS A C 1
ATOM 640 O O . LYS A 1 78 ? -6.929 11.859 19.080 1.00 91.06 78 LYS A O 1
ATOM 645 N N . LEU A 1 79 ? -8.144 13.686 18.560 1.00 90.12 79 LEU A N 1
ATOM 646 C CA . LEU A 1 79 ? -7.652 13.812 17.188 1.00 90.12 79 LEU A CA 1
ATOM 647 C C . LEU A 1 79 ? -6.127 13.962 17.157 1.00 90.12 79 LEU A C 1
ATOM 649 O O . LEU A 1 79 ? -5.456 13.302 16.371 1.00 90.12 79 LEU A O 1
ATOM 653 N N . PHE A 1 80 ? -5.582 14.781 18.061 1.00 89.44 80 PHE A N 1
ATOM 654 C CA . PHE A 1 80 ? -4.143 14.982 18.183 1.00 89.44 80 PHE A CA 1
ATOM 655 C C . PHE A 1 80 ? -3.415 13.683 18.547 1.00 89.44 80 PHE A C 1
ATOM 657 O O . PHE A 1 80 ? -2.453 13.322 17.878 1.00 89.44 80 PHE A O 1
ATOM 664 N N . ARG A 1 81 ? -3.897 12.930 19.548 1.00 87.06 81 ARG A N 1
ATOM 665 C CA . ARG A 1 81 ? -3.299 11.635 19.925 1.00 87.06 81 ARG A CA 1
ATOM 666 C C . ARG A 1 81 ? -3.349 10.607 18.804 1.00 87.06 81 ARG A C 1
ATOM 668 O O . ARG A 1 81 ? -2.357 9.919 18.588 1.00 87.06 81 ARG A O 1
ATOM 675 N N . ILE A 1 82 ? -4.476 10.519 18.098 1.00 86.75 82 ILE A N 1
ATOM 676 C CA . ILE A 1 82 ? -4.606 9.652 16.922 1.00 86.75 82 ILE A CA 1
ATOM 677 C C . ILE A 1 82 ? -3.549 10.036 15.883 1.00 86.75 82 ILE A C 1
ATOM 679 O O . ILE A 1 82 ? -2.826 9.164 15.416 1.00 86.75 82 ILE A O 1
ATOM 683 N N . GLY A 1 83 ? -3.401 11.331 15.586 1.00 84.75 83 GLY A N 1
ATOM 684 C CA . GLY A 1 83 ? -2.379 11.830 14.665 1.00 84.75 83 GLY A CA 1
ATOM 685 C C . GLY A 1 83 ? -0.957 11.444 15.080 1.00 84.75 83 GLY A C 1
ATOM 686 O O . GLY A 1 83 ? -0.218 10.900 14.266 1.00 84.75 83 GLY A O 1
ATOM 687 N N . ILE A 1 84 ? -0.595 11.652 16.351 1.00 83.88 84 ILE A N 1
ATOM 688 C CA . ILE A 1 84 ? 0.727 11.274 16.879 1.00 83.88 84 ILE A CA 1
ATOM 689 C C . ILE A 1 84 ? 0.957 9.764 16.776 1.00 83.88 84 ILE A C 1
ATOM 691 O O . ILE A 1 84 ? 1.988 9.346 16.265 1.00 83.88 84 ILE A O 1
ATOM 695 N N . ARG A 1 85 ? -0.013 8.931 17.171 1.00 80.56 85 ARG A N 1
ATOM 696 C CA . ARG A 1 85 ? 0.118 7.471 17.048 1.00 80.56 85 ARG A CA 1
ATOM 697 C C . ARG A 1 85 ? 0.251 7.013 15.601 1.00 80.56 85 ARG A C 1
ATOM 699 O O . ARG A 1 85 ? 1.015 6.091 15.345 1.00 80.56 85 ARG A O 1
ATOM 706 N N . CYS A 1 86 ? -0.482 7.617 14.666 1.00 77.12 86 CYS A N 1
ATOM 707 C CA . CYS A 1 86 ? -0.335 7.295 13.249 1.00 77.12 86 CYS A CA 1
ATOM 708 C C . CYS A 1 86 ? 1.104 7.549 12.782 1.00 77.12 86 CYS A C 1
ATOM 710 O O . CYS A 1 86 ? 1.672 6.684 12.119 1.00 77.12 86 CYS A O 1
ATOM 712 N N . LEU A 1 87 ? 1.706 8.671 13.193 1.00 75.56 87 LEU A N 1
ATOM 713 C CA . LEU A 1 87 ? 3.102 9.002 12.891 1.00 75.56 87 LEU A CA 1
ATOM 714 C C . LEU A 1 87 ? 4.087 8.032 13.565 1.00 75.56 87 LEU A C 1
ATOM 716 O O . LEU A 1 87 ? 4.960 7.500 12.888 1.00 75.56 87 LEU A O 1
ATOM 720 N N . ASP A 1 88 ? 3.908 7.738 14.856 1.00 74.31 88 ASP A N 1
ATOM 721 C CA . ASP A 1 88 ? 4.781 6.825 15.616 1.00 74.31 88 ASP A CA 1
ATOM 722 C C . ASP A 1 88 ? 4.690 5.369 15.135 1.00 74.31 88 ASP A C 1
ATOM 724 O O . ASP A 1 88 ? 5.614 4.577 15.318 1.00 74.31 88 ASP A O 1
ATOM 728 N N . SER A 1 89 ? 3.554 4.982 14.551 1.00 74.50 89 SER A N 1
ATOM 729 C CA . SER A 1 89 ? 3.319 3.610 14.105 1.00 74.50 89 SER A CA 1
ATOM 730 C C . SER A 1 89 ? 4.105 3.246 12.846 1.00 74.50 89 SER A C 1
ATOM 732 O O . SER A 1 89 ? 4.318 2.061 12.585 1.00 74.50 89 SER A O 1
ATOM 734 N N . GLN A 1 90 ? 4.535 4.232 12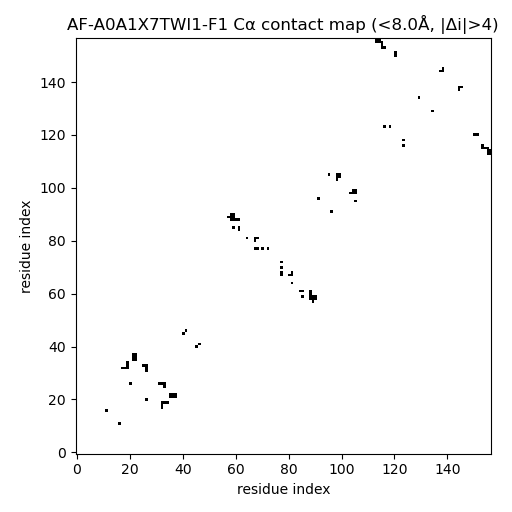.057 1.00 72.19 90 GLN A N 1
ATOM 735 C CA . GLN A 1 90 ? 5.271 3.951 10.837 1.00 72.19 90 GLN A CA 1
ATOM 736 C C . GLN A 1 90 ? 6.730 3.600 11.177 1.00 72.19 90 GLN A C 1
ATOM 738 O O . GLN A 1 90 ? 7.404 4.377 11.850 1.00 72.19 90 GLN A O 1
ATOM 743 N N . PRO A 1 91 ? 7.269 2.463 10.696 1.00 72.00 91 PRO A N 1
ATOM 744 C CA . PRO A 1 91 ? 8.664 2.080 10.914 1.00 72.00 91 PRO A CA 1
ATOM 745 C C . PRO A 1 91 ? 9.611 2.849 9.975 1.00 72.00 91 PRO A C 1
ATOM 747 O O . PRO A 1 91 ? 10.497 2.257 9.366 1.00 72.00 91 PRO A O 1
ATOM 750 N N . ILE A 1 92 ? 9.388 4.152 9.816 1.00 77.12 92 ILE A N 1
ATOM 751 C CA . ILE A 1 92 ? 10.154 5.039 8.947 1.00 77.12 92 ILE A CA 1
ATOM 752 C C . ILE A 1 92 ? 10.924 6.045 9.808 1.00 77.12 92 ILE A C 1
ATOM 754 O O . ILE A 1 92 ? 10.409 6.571 10.795 1.00 77.12 92 ILE A O 1
ATOM 758 N N . GLY A 1 93 ? 12.194 6.278 9.482 1.00 80.25 93 GLY A N 1
ATOM 759 C CA . GLY A 1 93 ? 13.004 7.255 10.210 1.00 80.25 93 GLY A CA 1
ATOM 760 C C . GLY A 1 93 ? 12.566 8.687 9.897 1.00 80.25 93 GLY A C 1
ATOM 761 O O . GLY A 1 93 ? 12.139 8.965 8.783 1.00 80.25 93 GLY A O 1
ATOM 762 N N . LEU A 1 94 ? 12.749 9.626 10.837 1.00 80.31 94 LEU A N 1
ATOM 763 C CA . LEU A 1 94 ? 12.376 11.040 10.650 1.00 80.31 94 LEU A CA 1
ATOM 764 C C . LEU A 1 94 ? 12.889 11.630 9.323 1.00 80.31 94 LEU A C 1
ATOM 766 O O . LEU A 1 94 ? 12.144 12.311 8.628 1.00 80.31 94 LEU A O 1
ATOM 770 N N . TYR A 1 95 ? 14.152 11.365 8.974 1.00 83.88 95 TYR A N 1
ATOM 771 C CA . TYR A 1 95 ? 14.758 11.861 7.735 1.00 83.88 95 TYR A CA 1
ATOM 772 C C . TYR A 1 95 ? 14.087 11.285 6.486 1.00 83.88 95 TYR A C 1
ATOM 774 O O . TYR A 1 95 ? 13.751 12.035 5.579 1.00 83.88 95 TYR A O 1
ATOM 782 N N . GLU A 1 96 ? 13.814 9.981 6.484 1.00 84.44 96 GLU A N 1
ATOM 783 C CA . GLU A 1 96 ? 13.145 9.295 5.377 1.00 84.44 96 GLU A CA 1
ATOM 784 C C . GLU A 1 96 ? 11.706 9.811 5.206 1.00 84.44 96 GLU A C 1
ATOM 786 O O . GLU A 1 96 ? 11.260 10.055 4.088 1.00 84.44 96 GLU A O 1
ATOM 791 N N . THR A 1 97 ? 11.001 10.093 6.307 1.00 83.44 97 THR A N 1
ATOM 792 C CA . THR A 1 97 ? 9.680 10.741 6.277 1.00 83.44 97 THR A CA 1
ATOM 793 C C . THR A 1 97 ? 9.742 12.139 5.675 1.00 83.44 97 THR A C 1
ATOM 795 O O . THR A 1 97 ? 8.901 12.483 4.847 1.00 83.44 97 THR A O 1
ATOM 798 N N . CYS A 1 98 ? 10.718 12.958 6.081 1.00 86.62 98 CYS A N 1
ATOM 799 C CA . CYS A 1 98 ? 10.914 14.292 5.514 1.00 86.62 98 CYS A CA 1
ATOM 800 C C . CYS A 1 98 ? 11.176 14.220 4.007 1.00 86.62 98 CYS A C 1
ATOM 802 O O . CYS A 1 98 ? 10.565 14.980 3.258 1.00 86.62 98 CYS A O 1
ATOM 804 N N . ASP A 1 99 ? 12.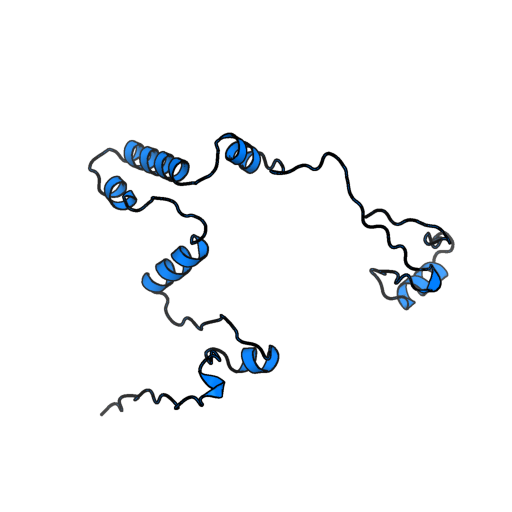020 13.287 3.566 1.00 90.44 99 ASP A N 1
ATOM 805 C CA . ASP A 1 99 ? 12.328 13.096 2.150 1.00 90.44 99 ASP A CA 1
ATOM 806 C C . ASP A 1 99 ? 11.068 12.702 1.360 1.00 90.44 99 ASP A C 1
ATOM 808 O O . ASP A 1 99 ? 10.767 13.324 0.343 1.00 90.44 99 ASP A O 1
ATOM 812 N N . ILE A 1 100 ? 10.250 11.767 1.865 1.00 85.31 100 ILE A N 1
ATOM 813 C CA . ILE A 1 100 ? 8.963 11.405 1.240 1.00 85.31 100 ILE A CA 1
ATOM 814 C C . ILE A 1 100 ? 8.004 12.601 1.183 1.00 85.31 100 ILE A C 1
ATOM 816 O O . ILE A 1 100 ? 7.386 12.840 0.146 1.00 85.31 100 ILE A O 1
ATOM 820 N N . LEU A 1 101 ? 7.867 13.355 2.279 1.00 83.88 101 LEU A N 1
ATOM 821 C CA . LEU A 1 101 ? 6.954 14.502 2.357 1.00 83.88 101 LEU A CA 1
ATOM 822 C C . LEU A 1 101 ? 7.356 15.638 1.411 1.00 83.88 101 LEU A C 1
ATOM 824 O O . LEU A 1 101 ? 6.486 16.324 0.876 1.00 83.88 101 LEU A O 1
ATOM 828 N N . LEU A 1 102 ? 8.658 15.837 1.206 1.00 91.50 102 LEU A N 1
ATOM 829 C CA . LEU A 1 102 ? 9.200 16.825 0.274 1.00 91.50 102 LEU A CA 1
ATOM 830 C C . LEU A 1 102 ? 9.256 16.309 -1.172 1.00 91.50 102 LEU A C 1
ATOM 832 O O . LEU A 1 102 ? 9.505 17.093 -2.086 1.00 91.50 102 LEU A O 1
ATOM 836 N N . GLY A 1 103 ? 8.999 15.016 -1.391 1.00 88.31 103 GLY A N 1
ATOM 837 C CA . GLY A 1 103 ? 9.121 14.370 -2.697 1.00 88.31 103 GLY A CA 1
ATOM 838 C C . GLY A 1 103 ? 10.572 14.167 -3.143 1.00 88.31 103 GLY A C 1
ATOM 839 O O . GLY A 1 103 ? 10.825 13.995 -4.336 1.00 88.31 103 GLY A O 1
ATOM 840 N N . GLU A 1 104 ? 11.527 14.194 -2.213 1.00 90.38 104 GLU A N 1
ATOM 841 C CA . GLU A 1 104 ? 12.928 13.900 -2.496 1.00 90.38 104 GLU A CA 1
ATOM 842 C C . GLU A 1 104 ? 13.134 12.389 -2.716 1.00 90.38 104 GLU A C 1
ATOM 844 O O . GL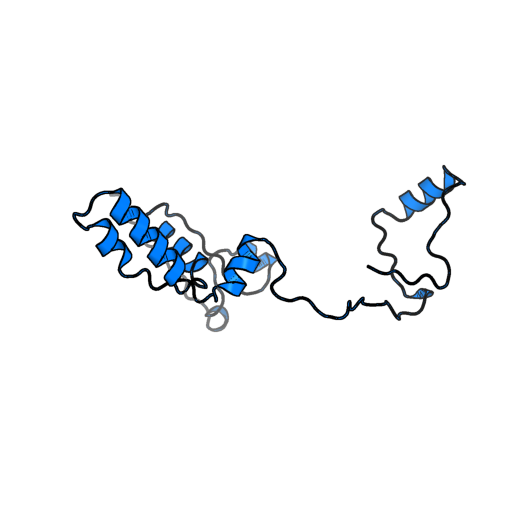U A 1 104 ? 12.513 11.545 -2.060 1.00 90.38 104 GLU A O 1
ATOM 849 N N . PRO A 1 105 ? 14.022 11.999 -3.646 1.00 85.19 105 PRO A N 1
ATOM 850 C CA . PRO A 1 105 ? 14.325 10.599 -3.886 1.00 85.19 105 PRO A CA 1
ATOM 851 C C . PRO A 1 105 ? 15.105 10.000 -2.708 1.00 85.19 105 PRO A C 1
ATOM 853 O O . PRO A 1 105 ? 16.236 10.402 -2.440 1.00 85.19 105 PRO A O 1
ATOM 856 N N . LEU A 1 106 ? 14.551 8.950 -2.090 1.00 83.06 106 LEU A N 1
ATOM 857 C CA . LEU A 1 106 ? 15.153 8.216 -0.959 1.00 83.06 106 LEU A CA 1
ATOM 858 C C . LEU A 1 106 ? 16.537 7.619 -1.251 1.00 83.06 106 LEU A C 1
ATOM 860 O O . LEU A 1 106 ? 17.317 7.319 -0.350 1.00 83.06 106 LEU A O 1
ATOM 864 N N . CYS A 1 107 ? 16.848 7.407 -2.527 1.00 79.19 107 CYS A N 1
ATOM 865 C CA . CYS A 1 107 ? 18.157 6.962 -2.963 1.00 79.19 107 CYS A CA 1
ATOM 866 C C . CYS A 1 107 ? 18.563 7.745 -4.207 1.00 79.19 107 CYS A C 1
ATOM 868 O O . CYS A 1 107 ? 17.868 7.727 -5.225 1.00 79.19 107 CYS A O 1
ATOM 870 N N . ARG A 1 108 ? 19.729 8.390 -4.146 1.00 78.06 108 ARG A N 1
ATOM 871 C CA . ARG A 1 108 ? 20.375 9.019 -5.296 1.00 78.06 108 ARG A CA 1
ATOM 872 C C . ARG A 1 108 ? 21.697 8.310 -5.549 1.00 78.06 108 ARG A C 1
ATOM 874 O O . ARG A 1 108 ? 22.520 8.158 -4.648 1.00 78.06 108 ARG A O 1
ATOM 881 N N . LYS A 1 109 ? 21.913 7.859 -6.783 1.00 79.50 109 LYS A N 1
ATOM 882 C CA . LYS A 1 109 ? 23.212 7.321 -7.195 1.00 79.50 109 LYS A CA 1
ATOM 883 C C . LYS A 1 109 ? 24.131 8.497 -7.510 1.00 79.50 109 LYS A C 1
ATOM 885 O O . LYS A 1 109 ? 23.719 9.426 -8.192 1.00 79.50 109 LYS A O 1
ATOM 890 N N . SER A 1 110 ? 25.386 8.444 -7.069 1.00 84.38 110 SER A N 1
ATOM 891 C CA . SER A 1 110 ? 26.390 9.466 -7.419 1.00 84.38 110 SER A CA 1
ATOM 892 C C . SER A 1 110 ? 26.725 9.481 -8.912 1.00 84.38 110 SER A C 1
ATOM 894 O O . SER A 1 110 ? 27.356 10.412 -9.400 1.00 84.38 110 SER A O 1
ATOM 896 N N . ARG A 1 111 ? 26.364 8.409 -9.623 1.00 80.50 111 ARG A N 1
ATOM 897 C CA . ARG A 1 111 ? 26.615 8.227 -11.046 1.00 80.50 111 ARG A CA 1
ATOM 898 C C . ARG A 1 111 ? 25.316 7.849 -11.733 1.00 80.50 111 ARG A C 1
ATOM 900 O O . ARG A 1 111 ? 24.649 6.900 -11.314 1.00 80.50 111 ARG A O 1
ATOM 907 N N . GLU A 1 112 ? 25.014 8.557 -12.806 1.00 76.19 112 GLU A N 1
ATOM 908 C CA . GLU A 1 112 ? 24.010 8.128 -13.766 1.00 76.19 112 GLU A CA 1
ATOM 909 C C . GLU A 1 112 ? 24.558 6.929 -14.544 1.00 76.19 112 GLU A C 1
ATOM 911 O O . GLU A 1 112 ? 25.708 6.916 -14.990 1.00 76.19 112 GLU A O 1
ATOM 916 N N . VAL A 1 113 ? 23.748 5.877 -14.638 1.00 76.44 113 VAL A N 1
ATOM 917 C CA . VAL A 1 113 ? 24.067 4.671 -15.403 1.00 76.44 113 VAL A CA 1
ATOM 918 C C . VAL A 1 113 ? 23.030 4.579 -16.506 1.00 76.44 113 VAL A C 1
ATOM 920 O O . VAL A 1 113 ? 21.903 4.163 -16.254 1.00 76.44 113 VAL A O 1
ATOM 923 N N . ALA A 1 114 ? 23.419 4.982 -17.711 1.00 73.19 114 ALA A N 1
ATOM 924 C CA . ALA A 1 114 ? 22.622 4.777 -18.910 1.00 73.19 114 ALA A CA 1
ATOM 925 C C . ALA A 1 114 ? 22.979 3.423 -19.532 1.00 73.19 114 ALA A C 1
ATOM 927 O O . ALA A 1 114 ? 24.154 3.050 -19.614 1.00 73.19 114 ALA A O 1
ATOM 928 N N . TRP A 1 115 ? 21.968 2.679 -19.976 1.00 71.94 115 TRP A N 1
ATOM 929 C CA . TRP A 1 115 ? 22.198 1.490 -20.787 1.00 71.94 115 TRP A CA 1
ATOM 930 C C . TRP A 1 115 ? 22.452 1.915 -22.233 1.00 71.94 115 TRP A C 1
ATOM 932 O O . TRP A 1 115 ? 21.626 2.591 -22.840 1.00 71.94 115 TRP A O 1
ATOM 942 N N . ILE A 1 116 ? 23.596 1.515 -22.787 1.00 71.25 116 ILE A N 1
ATOM 943 C CA . ILE A 1 116 ? 23.948 1.782 -24.183 1.00 71.25 116 ILE A CA 1
ATOM 944 C C . ILE A 1 116 ? 23.731 0.495 -24.973 1.00 71.25 116 ILE A C 1
ATOM 946 O O . ILE A 1 116 ? 24.333 -0.530 -24.651 1.00 71.25 116 ILE A O 1
ATOM 950 N N . ASN A 1 117 ? 22.908 0.546 -26.026 1.00 67.94 117 ASN A N 1
ATOM 951 C CA . ASN A 1 117 ? 22.761 -0.602 -26.916 1.00 67.94 117 ASN A CA 1
ATOM 952 C C . ASN A 1 117 ? 24.068 -0.848 -27.690 1.00 67.94 117 ASN A C 1
ATOM 954 O O . ASN A 1 117 ? 24.415 -0.079 -28.592 1.00 67.94 117 ASN A O 1
ATOM 958 N N . VAL A 1 118 ? 24.762 -1.938 -27.350 1.00 72.06 118 VAL A N 1
ATOM 959 C CA . VAL A 1 118 ? 26.021 -2.377 -27.981 1.00 72.06 118 VAL A CA 1
ATOM 960 C C . VAL A 1 118 ? 25.779 -3.332 -29.161 1.00 72.06 118 VAL A C 1
ATOM 962 O O . VAL A 1 118 ? 26.723 -3.867 -29.738 1.00 72.06 118 VAL A O 1
ATOM 965 N N . GLU A 1 119 ? 24.525 -3.581 -29.550 1.00 73.06 119 GLU A N 1
ATOM 966 C CA . GLU A 1 119 ? 24.234 -4.352 -30.759 1.00 73.06 119 GLU A CA 1
ATOM 967 C C . GLU A 1 119 ? 24.832 -3.678 -31.999 1.00 73.06 119 GLU A C 1
ATOM 969 O O . GLU A 1 119 ? 24.949 -2.454 -32.087 1.00 73.06 119 GLU A O 1
ATOM 974 N N . MET A 1 120 ? 25.209 -4.487 -32.989 1.00 72.38 120 MET A N 1
ATOM 975 C CA . MET A 1 120 ? 25.715 -3.965 -34.258 1.00 72.38 120 MET A CA 1
ATOM 976 C C . MET A 1 120 ? 24.646 -3.095 -34.940 1.00 72.38 120 MET A C 1
ATOM 978 O O . MET A 1 120 ? 23.467 -3.441 -34.847 1.00 72.38 120 MET A O 1
ATOM 982 N N . PRO A 1 121 ? 25.021 -2.022 -35.667 1.00 68.88 121 PRO A N 1
ATOM 983 C CA . PRO A 1 121 ? 24.068 -1.085 -36.275 1.00 68.88 121 PRO A CA 1
ATOM 984 C C . PRO A 1 121 ? 22.929 -1.758 -37.056 1.00 68.88 121 PRO A C 1
ATOM 986 O O . PRO A 1 121 ? 21.774 -1.388 -36.898 1.00 68.88 121 PRO A O 1
ATOM 989 N N . HIS A 1 122 ? 23.229 -2.828 -37.798 1.00 70.62 122 HIS A N 1
ATOM 990 C CA . HIS A 1 122 ? 22.251 -3.586 -38.590 1.00 70.62 122 HIS A CA 1
ATOM 991 C C . HIS A 1 122 ? 21.308 -4.497 -37.775 1.00 70.62 122 HIS A C 1
ATOM 993 O O . HIS A 1 122 ? 20.376 -5.068 -38.335 1.00 70.62 122 HIS A O 1
ATOM 999 N N . LYS A 1 123 ? 21.559 -4.689 -36.473 1.00 68.12 123 LYS A N 1
ATOM 1000 C CA . LYS A 1 123 ? 20.707 -5.462 -35.548 1.00 68.12 123 LYS A CA 1
ATOM 1001 C C . LYS A 1 123 ? 19.946 -4.580 -34.565 1.00 68.12 123 LYS A C 1
ATOM 1003 O O . LYS A 1 123 ? 18.988 -5.063 -33.964 1.00 68.12 123 LYS A O 1
ATOM 1008 N N . LYS A 1 124 ? 20.344 -3.311 -34.419 1.00 69.06 124 LYS A N 1
ATOM 1009 C CA . LYS A 1 124 ? 19.668 -2.359 -33.537 1.00 69.06 124 LYS A CA 1
ATOM 1010 C C . LYS A 1 124 ? 18.236 -2.157 -34.022 1.00 69.06 124 LYS A C 1
ATOM 1012 O O . LYS A 1 124 ? 17.998 -1.610 -35.097 1.00 69.06 124 LYS A O 1
ATOM 1017 N N . LYS A 1 125 ? 17.269 -2.586 -33.214 1.00 64.56 125 LYS A N 1
ATOM 1018 C CA . LYS A 1 125 ? 15.859 -2.279 -33.461 1.00 64.56 125 LYS A CA 1
ATOM 1019 C C . LYS A 1 125 ? 15.621 -0.801 -33.171 1.00 64.56 125 LYS A C 1
ATOM 1021 O O . LYS A 1 125 ? 15.878 -0.340 -32.061 1.00 64.56 125 LYS A O 1
ATOM 1026 N N . GLN A 1 126 ? 15.128 -0.068 -34.163 1.00 62.97 126 GLN A N 1
ATOM 1027 C CA . GLN A 1 126 ? 14.651 1.293 -33.955 1.00 62.97 126 GLN A CA 1
ATOM 1028 C C . GLN A 1 126 ? 13.298 1.222 -33.247 1.00 62.97 126 GLN A C 1
ATOM 1030 O O . GLN A 1 126 ? 12.345 0.641 -33.769 1.00 62.97 126 GLN A O 1
ATOM 1035 N N . ASN A 1 127 ? 13.209 1.803 -32.052 1.00 59.72 127 ASN A N 1
ATOM 1036 C CA . ASN A 1 127 ? 11.930 2.005 -31.381 1.00 59.72 127 ASN A CA 1
ATOM 1037 C C . ASN A 1 127 ? 11.234 3.193 -32.046 1.00 59.72 127 ASN A C 1
ATOM 1039 O O . ASN A 1 127 ? 11.316 4.323 -31.570 1.00 59.72 127 ASN A O 1
ATOM 1043 N N . LEU A 1 128 ? 10.600 2.945 -33.189 1.00 60.81 128 LEU A N 1
ATOM 1044 C CA . LEU A 1 128 ? 9.791 3.952 -33.856 1.00 60.81 128 LEU A CA 1
ATOM 1045 C C . LEU A 1 128 ? 8.478 4.112 -33.087 1.00 60.81 128 LEU A C 1
ATOM 1047 O O . LEU A 1 128 ? 7.714 3.161 -32.928 1.00 60.81 128 LEU A O 1
ATOM 1051 N N . THR A 1 129 ? 8.198 5.330 -32.631 1.00 60.75 129 THR A N 1
ATOM 1052 C CA . THR A 1 129 ? 6.910 5.675 -32.006 1.00 60.75 129 THR A CA 1
ATOM 1053 C C . THR A 1 129 ? 5.759 5.649 -33.022 1.00 60.75 129 THR A C 1
ATOM 1055 O O . THR A 1 129 ? 4.595 5.575 -32.640 1.00 60.75 129 THR A O 1
ATOM 1058 N N . LYS A 1 130 ? 6.082 5.709 -34.322 1.00 67.50 130 LYS A N 1
ATOM 1059 C CA . LYS A 1 130 ? 5.152 5.667 -35.459 1.00 67.50 130 LYS A CA 1
ATOM 1060 C C . LYS A 1 130 ? 5.451 4.466 -36.354 1.00 67.50 130 LYS A C 1
ATOM 1062 O O . LYS A 1 130 ? 6.542 3.902 -36.300 1.00 67.50 130 LYS A O 1
ATOM 1067 N N . LYS A 1 131 ? 4.498 4.070 -37.199 1.00 74.25 131 LYS A N 1
ATOM 1068 C CA . LYS A 1 131 ? 4.748 3.009 -38.187 1.00 74.25 131 LYS A CA 1
ATOM 1069 C C . LYS A 1 131 ? 5.769 3.482 -39.221 1.00 74.25 131 LYS A C 1
ATOM 1071 O O . LYS A 1 131 ? 5.748 4.641 -39.618 1.00 74.25 131 LYS A O 1
ATOM 1076 N N . LEU A 1 132 ? 6.615 2.568 -39.699 1.00 72.50 132 LEU A N 1
ATOM 1077 C CA . LEU A 1 132 ? 7.668 2.874 -40.676 1.00 72.50 132 LEU A CA 1
ATOM 1078 C C . LEU A 1 132 ? 7.120 3.564 -41.939 1.00 72.50 132 LEU A C 1
ATOM 1080 O O . LEU A 1 132 ? 7.671 4.568 -42.368 1.00 72.50 132 LEU A O 1
ATOM 1084 N N . SER A 1 133 ? 5.977 3.100 -42.452 1.00 76.88 133 SER A N 1
ATOM 1085 C CA . SER A 1 133 ? 5.312 3.687 -43.623 1.00 76.88 133 SER A CA 1
ATOM 1086 C C . SER A 1 133 ? 4.918 5.155 -43.429 1.00 76.88 133 SER A C 1
ATOM 1088 O O . SER A 1 133 ? 5.008 5.949 -44.355 1.00 76.88 133 SER A O 1
ATOM 1090 N N . GLU A 1 134 ? 4.497 5.529 -42.218 1.00 79.00 134 GLU A N 1
ATOM 1091 C CA . GLU A 1 134 ? 4.124 6.911 -41.891 1.00 79.00 134 GLU A CA 1
ATOM 1092 C C . GLU A 1 134 ? 5.369 7.803 -41.794 1.00 79.00 134 GLU A C 1
ATOM 1094 O O . GLU A 1 134 ? 5.322 8.977 -42.143 1.00 79.00 134 GLU A O 1
ATOM 1099 N N . VAL A 1 135 ? 6.495 7.253 -41.328 1.00 73.81 135 VAL A N 1
ATOM 1100 C CA . VAL A 1 135 ? 7.775 7.973 -41.250 1.00 73.81 135 VAL A CA 1
ATOM 1101 C C . VAL A 1 135 ? 8.334 8.237 -42.649 1.00 73.81 135 VAL A C 1
ATOM 1103 O O . VAL A 1 135 ? 8.782 9.348 -42.921 1.00 73.81 135 VAL A O 1
ATOM 1106 N N . GLU A 1 136 ? 8.257 7.251 -43.544 1.00 77.88 136 GLU A N 1
ATOM 1107 C CA . GLU A 1 136 ? 8.664 7.386 -44.948 1.00 77.88 136 GLU A CA 1
ATOM 1108 C C . GLU A 1 136 ? 7.813 8.425 -45.694 1.00 77.88 136 GLU A C 1
ATOM 1110 O O . GLU A 1 136 ? 8.349 9.246 -46.436 1.00 77.88 136 GLU A O 1
ATOM 1115 N N . GLU A 1 137 ? 6.499 8.448 -45.454 1.00 81.88 137 GLU A N 1
ATOM 1116 C CA . GLU A 1 137 ? 5.587 9.437 -46.041 1.00 81.88 137 GLU A CA 1
ATOM 1117 C C . GLU A 1 137 ? 5.859 10.860 -45.524 1.00 81.88 137 GLU A C 1
AT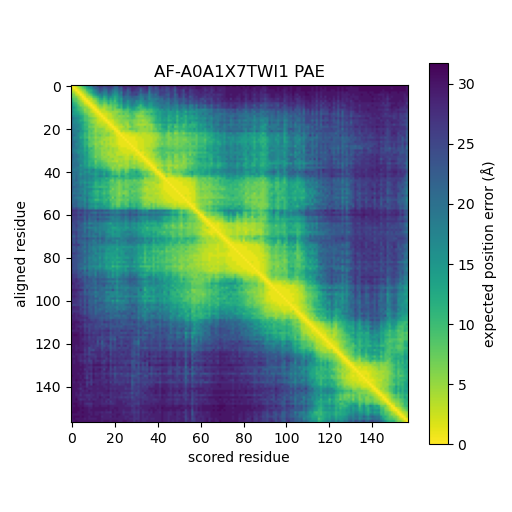OM 1119 O O . GLU A 1 137 ? 5.832 11.823 -46.290 1.00 81.88 137 GLU A O 1
ATOM 1124 N N . ILE A 1 138 ? 6.176 11.009 -44.234 1.00 78.38 138 ILE A N 1
ATOM 1125 C CA . ILE A 1 138 ? 6.562 12.298 -43.643 1.00 78.38 138 ILE A CA 1
ATOM 1126 C C . ILE A 1 138 ? 7.881 12.801 -44.246 1.00 78.38 138 ILE A C 1
ATOM 1128 O O . ILE A 1 138 ? 7.962 13.968 -44.622 1.00 78.38 138 ILE A O 1
ATOM 1132 N N . ALA A 1 139 ? 8.879 11.925 -44.391 1.00 76.50 139 ALA A N 1
ATOM 1133 C CA . ALA A 1 139 ? 10.161 12.271 -45.006 1.00 76.50 139 ALA A CA 1
ATOM 1134 C C . ALA A 1 139 ? 10.022 12.638 -46.495 1.00 76.50 139 ALA A C 1
ATOM 1136 O O . ALA A 1 139 ? 10.740 13.501 -46.992 1.00 76.50 139 ALA A O 1
ATOM 1137 N N . ALA A 1 140 ? 9.080 12.016 -47.212 1.00 79.69 140 ALA A N 1
ATOM 1138 C CA . ALA A 1 140 ? 8.790 12.359 -48.603 1.00 79.69 140 ALA A CA 1
ATOM 1139 C C . ALA A 1 140 ? 8.101 13.729 -48.752 1.00 79.69 140 ALA A C 1
ATOM 1141 O O . ALA A 1 140 ? 8.314 14.419 -49.749 1.00 79.69 140 ALA A O 1
ATOM 1142 N N . ASN A 1 141 ? 7.275 14.115 -47.776 1.00 82.12 141 ASN A N 1
ATOM 1143 C CA . ASN A 1 141 ? 6.493 15.352 -47.813 1.00 82.12 141 ASN A CA 1
ATOM 1144 C C . ASN A 1 141 ? 7.247 16.579 -47.279 1.00 82.12 141 ASN A C 1
ATOM 1146 O O . ASN A 1 141 ? 6.910 17.701 -47.659 1.00 82.12 141 ASN A O 1
ATOM 1150 N N . ASP A 1 142 ? 8.252 16.390 -46.424 1.00 78.56 142 ASP A N 1
ATOM 1151 C CA . ASP A 1 142 ? 9.067 17.475 -45.883 1.00 78.56 142 ASP A CA 1
ATOM 1152 C C . ASP A 1 142 ? 10.569 17.156 -46.010 1.00 78.56 142 ASP A C 1
ATOM 1154 O O . ASP A 1 142 ? 11.138 16.468 -45.159 1.00 78.56 142 ASP A O 1
ATOM 1158 N N . PRO A 1 143 ? 11.245 17.677 -47.053 1.00 72.81 143 PRO A N 1
ATOM 1159 C CA . PRO A 1 143 ? 12.664 17.425 -47.290 1.00 72.81 143 PRO A CA 1
ATOM 1160 C C . PRO A 1 143 ? 13.590 18.108 -46.271 1.00 72.81 143 PRO A C 1
ATOM 1162 O O . PRO A 1 143 ? 14.802 17.925 -46.348 1.00 72.81 143 PRO A O 1
ATOM 1165 N N . SER A 1 144 ? 13.056 18.904 -45.335 1.00 71.62 144 SER A N 1
ATOM 1166 C CA . SER A 1 144 ? 13.829 19.442 -44.209 1.00 71.62 144 SER A CA 1
ATOM 1167 C C . SER A 1 144 ? 13.968 18.451 -43.046 1.00 71.62 144 SER A C 1
ATOM 1169 O O . SER A 1 144 ? 14.779 18.674 -42.146 1.00 71.62 144 SER A O 1
ATOM 1171 N N . ILE A 1 145 ? 13.205 17.351 -43.062 1.00 66.38 145 ILE A N 1
ATOM 1172 C CA . ILE A 1 145 ? 13.267 16.300 -42.046 1.00 66.38 145 ILE A CA 1
ATOM 1173 C C . ILE A 1 145 ? 14.406 15.342 -42.390 1.00 66.38 145 ILE A C 1
ATOM 1175 O O . ILE A 1 145 ? 14.290 14.469 -43.247 1.00 66.38 145 ILE A O 1
ATOM 1179 N N . GLU A 1 146 ? 15.514 15.497 -41.678 1.00 63.59 146 GLU A N 1
ATOM 1180 C CA . GLU A 1 146 ? 16.666 14.610 -41.772 1.00 63.59 146 GLU A CA 1
ATOM 1181 C C . GLU A 1 146 ? 16.512 13.421 -40.814 1.00 63.59 146 GLU A C 1
ATOM 1183 O O . GLU A 1 146 ? 16.081 13.563 -39.663 1.00 63.59 146 GLU A O 1
ATOM 1188 N N . ASN A 1 147 ? 16.848 12.217 -41.285 1.00 63.09 147 ASN A N 1
ATOM 1189 C CA . ASN A 1 147 ? 16.860 11.043 -40.424 1.00 63.09 147 ASN A CA 1
ATOM 1190 C C . ASN A 1 147 ? 18.063 11.128 -39.481 1.00 63.09 147 ASN A C 1
ATOM 1192 O O . ASN A 1 147 ? 19.188 10.823 -39.857 1.00 63.09 147 ASN A O 1
ATOM 1196 N N . PHE A 1 148 ? 17.798 11.517 -38.239 1.00 59.50 148 PHE A N 1
ATOM 1197 C CA . PHE A 1 148 ? 18.823 11.743 -37.222 1.00 59.50 148 PHE A CA 1
ATOM 1198 C C . PHE A 1 148 ? 19.540 10.462 -36.750 1.00 59.50 148 PHE A C 1
ATOM 1200 O O . PHE A 1 148 ? 20.509 10.529 -35.995 1.00 59.50 148 PHE A O 1
ATOM 1207 N N . PHE A 1 149 ? 19.078 9.278 -37.166 1.00 57.88 149 PHE A N 1
ATOM 1208 C CA . PHE A 1 149 ? 19.760 8.013 -36.892 1.00 57.88 149 PHE A CA 1
ATOM 1209 C C . PHE A 1 149 ? 20.894 7.780 -37.896 1.00 57.88 149 PHE A C 1
ATOM 1211 O O . PHE A 1 149 ? 20.823 6.891 -38.743 1.00 57.88 149 PHE A O 1
ATOM 1218 N N . GLU A 1 150 ? 21.956 8.573 -37.785 1.00 54.09 150 GLU A N 1
ATOM 1219 C CA . GLU A 1 150 ? 23.197 8.333 -38.520 1.00 54.09 150 GLU A CA 1
ATOM 1220 C C . GLU A 1 150 ? 24.017 7.175 -37.921 1.00 54.09 150 GLU A C 1
ATOM 1222 O O . GLU A 1 150 ? 23.875 6.781 -36.753 1.00 54.09 150 GLU A O 1
ATOM 1227 N N . GLU A 1 151 ? 24.908 6.614 -38.741 1.00 46.41 151 GLU A N 1
ATOM 1228 C CA . GLU A 1 151 ? 25.833 5.552 -38.351 1.00 46.41 151 GLU A CA 1
ATOM 1229 C C . GLU A 1 151 ? 26.767 6.045 -37.228 1.00 46.41 151 GLU A C 1
ATOM 1231 O O . GLU A 1 151 ? 27.673 6.843 -37.446 1.00 46.41 151 GLU A O 1
ATOM 1236 N N . GLY A 1 152 ? 26.532 5.578 -35.995 1.00 52.59 152 GLY A N 1
ATOM 1237 C CA . GLY A 1 152 ? 27.318 5.963 -34.813 1.00 52.59 152 GLY A CA 1
ATOM 1238 C C . GLY A 1 152 ? 26.547 6.733 -33.739 1.00 52.59 152 GLY A C 1
ATOM 1239 O O . GLY A 1 152 ? 27.110 6.996 -32.677 1.00 52.59 152 GLY A O 1
ATOM 1240 N N . PHE A 1 153 ? 25.261 7.036 -33.953 1.00 54.00 153 PHE A N 1
ATOM 1241 C CA . PHE A 1 153 ? 24.457 7.741 -32.957 1.00 54.00 153 PHE A CA 1
ATOM 1242 C C . PHE A 1 153 ? 24.250 6.893 -31.684 1.00 54.00 153 PHE A C 1
ATOM 1244 O O . PHE A 1 153 ? 23.688 5.791 -31.718 1.00 54.00 153 PHE A O 1
ATOM 1251 N N . VAL A 1 154 ? 24.728 7.397 -30.542 1.00 54.19 154 VAL A N 1
ATOM 1252 C CA . VAL A 1 154 ? 24.503 6.796 -29.220 1.00 54.19 154 VAL A CA 1
ATOM 1253 C C . VAL A 1 154 ? 23.263 7.449 -28.626 1.00 54.19 154 VAL A C 1
ATOM 1255 O O . VAL A 1 154 ? 23.291 8.603 -28.212 1.00 54.19 154 VAL A O 1
ATOM 1258 N N . THR A 1 155 ? 22.151 6.718 -28.597 1.00 50.12 155 THR A N 1
ATOM 1259 C CA . THR A 1 155 ? 20.935 7.182 -27.926 1.00 50.12 155 THR A CA 1
ATOM 1260 C C . THR A 1 155 ? 21.154 7.141 -26.416 1.00 50.12 155 THR A C 1
ATOM 1262 O O . THR A 1 155 ? 21.218 6.056 -25.833 1.00 50.12 155 THR A O 1
ATOM 1265 N N . HIS A 1 156 ? 21.282 8.307 -25.790 1.00 44.06 156 HIS A N 1
ATOM 1266 C CA . HIS A 1 156 ? 21.117 8.450 -24.348 1.00 44.06 156 HIS A CA 1
ATOM 1267 C C . HIS A 1 156 ? 19.613 8.549 -24.058 1.00 44.06 156 HIS A C 1
ATOM 1269 O O . HIS A 1 156 ? 18.946 9.428 -24.603 1.00 44.06 156 HIS A O 1
ATOM 1275 N N . PHE A 1 157 ? 19.090 7.616 -23.262 1.00 44.59 157 PHE A N 1
ATOM 1276 C CA . PHE A 1 157 ? 17.771 7.702 -22.634 1.00 44.59 157 PHE A CA 1
ATOM 1277 C C . PHE A 1 157 ? 17.960 7.958 -21.143 1.00 44.59 157 PHE A C 1
ATOM 1279 O O . PHE A 1 157 ? 18.905 7.352 -20.579 1.00 44.59 157 PHE A O 1
#